Protein AF-A0A7S3RDG2-F1 (afdb_monomer_lite)

pLDDT: mean 77.77, std 14.36, range [44.97, 96.31]

Foldseek 3Di:
DDPVVLLVLVVVLVPCVRDPPVVSVVSCVVNVDPDADALVQQQVQVQVPDPPDDGPPVFFPDSVQSHDFPAADPFFTWTFTDGPNDTDIDTGGHPCNVVSVVVVVVVVVVVVVVVVVDPPVVVVVVVVVVVD

Organism: NCBI:txid141414

InterPro domains:
  IPR004147 ABC1 atypical kinase-like domain [PF03109] (32-111)
  IPR011009 Protein kinase-like domain superfamily [SSF56112] (52-100)
  IPR050154 UbiB protein kinase [PTHR10566] (1-112)

Radius of gyration: 21.24 Å; chains: 1; bounding box: 40×41×60 Å

Sequence (132 aa):
LGPAFVKIAQVWASRPDVLPEPYIKELEKLLEQVRPFGKDLALETLNRNMTTGGGPEKYFDDMSAFEKPIAAASVGQVYKAKVKGKTVAVKVQRPDVREQVTLDLYVIREFGIIGSFLPFERYAAQSRSLVD

Structure (mmCIF, N/CA/C/O backbone):
data_AF-A0A7S3RDG2-F1
#
_entry.id   AF-A0A7S3RDG2-F1
#
loop_
_atom_site.group_PDB
_atom_site.id
_atom_site.type_symbol
_atom_site.label_atom_id
_atom_site.label_alt_id
_atom_site.label_comp_id
_atom_site.label_asym_id
_atom_site.label_entity_id
_atom_site.label_seq_id
_atom_site.pdbx_PDB_ins_code
_atom_site.Cartn_x
_atom_site.Cartn_y
_atom_site.Cartn_z
_atom_site.occupancy
_atom_site.B_iso_or_equiv
_atom_site.auth_seq_id
_atom_site.auth_comp_id
_atom_site.auth_asym_id
_atom_site.auth_atom_id
_atom_site.pdbx_PDB_model_num
ATOM 1 N N . LEU A 1 1 ? 18.890 -7.061 -5.713 1.00 49.75 1 LEU A N 1
ATOM 2 C CA . LEU A 1 1 ? 18.585 -6.636 -7.099 1.00 49.75 1 LEU A CA 1
ATOM 3 C C . LEU A 1 1 ? 17.772 -5.352 -7.014 1.00 49.75 1 LEU A C 1
ATOM 5 O O . LEU A 1 1 ? 16.825 -5.315 -6.240 1.00 49.75 1 LEU A O 1
ATOM 9 N N . GLY A 1 2 ? 18.214 -4.279 -7.672 1.00 57.78 2 GLY A N 1
ATOM 10 C CA . GLY A 1 2 ? 17.589 -2.955 -7.546 1.00 57.78 2 GLY A CA 1
ATOM 11 C C . GLY A 1 2 ? 16.248 -2.827 -8.292 1.00 57.78 2 GLY A C 1
ATOM 12 O O . GLY A 1 2 ? 15.874 -3.738 -9.033 1.00 57.78 2 GLY A O 1
ATOM 13 N N . PRO A 1 3 ? 15.551 -1.682 -8.162 1.00 59.50 3 PRO A N 1
ATOM 14 C CA . PRO A 1 3 ? 14.239 -1.431 -8.776 1.00 59.50 3 PRO A CA 1
ATOM 15 C C . PRO A 1 3 ? 14.197 -1.650 -10.297 1.00 59.50 3 PRO A C 1
ATOM 17 O O . PRO A 1 3 ? 13.190 -2.104 -10.830 1.00 59.50 3 PRO A O 1
ATOM 20 N N . ALA A 1 4 ? 15.303 -1.384 -10.999 1.00 60.78 4 ALA A N 1
ATOM 21 C CA . ALA A 1 4 ? 15.412 -1.589 -12.444 1.00 60.78 4 ALA A CA 1
ATOM 22 C C . ALA A 1 4 ? 15.300 -3.069 -12.857 1.00 60.78 4 ALA A C 1
ATOM 24 O O . ALA A 1 4 ? 14.627 -3.383 -13.833 1.00 60.78 4 ALA A O 1
ATOM 25 N N . PHE A 1 5 ? 15.896 -3.990 -12.090 1.00 67.19 5 PHE A N 1
ATOM 26 C CA . PHE A 1 5 ? 15.826 -5.429 -12.377 1.00 67.19 5 PHE A CA 1
ATOM 27 C C . PHE A 1 5 ? 14.401 -5.969 -12.240 1.00 67.19 5 PHE A C 1
ATOM 29 O O . PHE A 1 5 ? 13.981 -6.78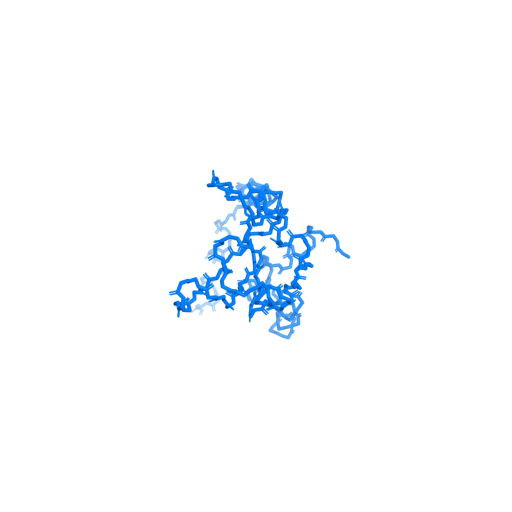9 -13.049 1.00 67.19 5 PHE A O 1
ATOM 36 N N . VAL A 1 6 ? 13.649 -5.476 -11.251 1.00 67.94 6 VAL A N 1
ATOM 37 C CA . VAL A 1 6 ? 12.238 -5.842 -11.053 1.00 67.94 6 VAL A CA 1
ATOM 38 C C . VAL A 1 6 ? 11.392 -5.379 -12.241 1.00 67.94 6 VAL A C 1
ATOM 40 O O . VAL A 1 6 ? 10.565 -6.137 -12.731 1.00 67.94 6 VAL A O 1
ATOM 43 N N . LYS A 1 7 ? 11.639 -4.174 -12.766 1.00 70.38 7 LYS A N 1
ATOM 44 C CA . LYS A 1 7 ? 10.903 -3.646 -13.927 1.00 70.38 7 LYS A CA 1
ATOM 45 C C . LYS A 1 7 ? 11.230 -4.379 -15.225 1.00 70.38 7 LYS A C 1
ATOM 47 O O . LYS A 1 7 ? 10.328 -4.683 -15.996 1.00 70.38 7 LYS A O 1
ATOM 52 N N . ILE A 1 8 ? 12.497 -4.723 -15.451 1.00 71.94 8 ILE A N 1
ATOM 53 C CA . ILE A 1 8 ? 12.895 -5.542 -16.606 1.00 71.94 8 ILE A CA 1
ATOM 54 C C . ILE A 1 8 ? 12.249 -6.932 -16.520 1.00 71.94 8 ILE A C 1
ATOM 56 O O . ILE A 1 8 ? 11.691 -7.415 -17.503 1.00 71.94 8 ILE A O 1
ATOM 60 N N . ALA A 1 9 ? 12.245 -7.537 -15.329 1.00 72.38 9 ALA A N 1
ATOM 61 C CA . ALA A 1 9 ? 11.560 -8.801 -15.083 1.00 72.38 9 ALA A CA 1
ATOM 62 C C . ALA A 1 9 ? 10.049 -8.713 -15.365 1.00 72.38 9 ALA A C 1
ATOM 64 O O . ALA A 1 9 ? 9.511 -9.631 -15.973 1.00 72.38 9 ALA A O 1
ATOM 65 N N . GLN A 1 10 ? 9.374 -7.613 -15.003 1.00 68.38 10 GLN A N 1
ATOM 66 C CA . GLN A 1 10 ? 7.956 -7.388 -15.335 1.00 68.38 10 GLN A CA 1
ATOM 67 C C . GLN A 1 10 ? 7.712 -7.322 -16.846 1.00 68.38 10 GLN A C 1
ATOM 69 O O . GLN A 1 10 ? 6.768 -7.933 -17.342 1.00 68.38 10 GLN A O 1
ATOM 74 N N . VAL A 1 11 ? 8.579 -6.623 -17.586 1.00 73.44 11 VAL A N 1
ATOM 75 C CA . VAL A 1 11 ? 8.481 -6.530 -19.051 1.00 73.44 11 VAL A CA 1
ATOM 76 C C . VAL A 1 11 ? 8.648 -7.909 -19.691 1.00 73.44 11 VAL A C 1
ATOM 78 O O . VAL A 1 11 ? 7.840 -8.293 -20.534 1.00 73.44 11 VAL A O 1
ATOM 81 N N . TRP A 1 12 ? 9.650 -8.684 -19.274 1.00 72.31 12 TRP A N 1
ATOM 82 C CA . TRP A 1 12 ? 9.902 -10.015 -19.835 1.00 72.31 12 TRP A CA 1
ATOM 83 C C . TRP A 1 12 ? 8.867 -11.057 -19.414 1.00 72.31 12 TRP A C 1
ATOM 85 O O . TRP A 1 12 ? 8.482 -11.879 -20.237 1.00 72.31 12 TRP A O 1
ATOM 95 N N . ALA A 1 13 ? 8.363 -11.005 -18.178 1.00 67.94 13 ALA A N 1
ATOM 96 C CA . ALA A 1 13 ? 7.298 -11.900 -17.724 1.00 67.94 13 ALA A CA 1
ATOM 97 C C . ALA A 1 13 ? 5.984 -11.676 -18.496 1.00 67.94 13 ALA A C 1
ATOM 99 O O . ALA A 1 13 ? 5.244 -12.625 -18.725 1.00 67.94 13 ALA A O 1
ATOM 100 N N . SER A 1 14 ? 5.718 -10.452 -18.972 1.00 65.25 14 SER A N 1
ATOM 101 C CA . SER A 1 14 ? 4.553 -10.158 -19.825 1.00 65.25 14 SER A CA 1
ATOM 102 C C . SER A 1 14 ? 4.681 -10.656 -21.277 1.00 65.25 14 SER A C 1
ATOM 104 O O . SER A 1 14 ? 3.737 -10.539 -22.057 1.00 65.25 14 SER A O 1
ATOM 106 N N . ARG A 1 15 ? 5.852 -11.191 -21.649 1.00 68.88 15 ARG A N 1
ATOM 107 C CA . ARG A 1 15 ? 6.243 -11.583 -23.010 1.00 68.88 15 ARG A CA 1
ATOM 108 C C . ARG A 1 15 ? 6.549 -13.089 -23.069 1.00 68.88 15 ARG A C 1
ATOM 110 O O . ARG A 1 15 ? 7.716 -13.486 -23.002 1.00 68.88 15 ARG A O 1
ATOM 117 N N . PRO A 1 16 ? 5.524 -13.951 -23.203 1.00 60.94 16 PRO A N 1
ATOM 118 C CA . PRO A 1 16 ? 5.708 -15.402 -23.239 1.00 60.94 16 PRO A CA 1
ATOM 119 C C . PRO A 1 16 ? 6.478 -15.914 -24.467 1.00 60.94 16 PRO A C 1
ATOM 121 O O . PRO A 1 16 ? 6.896 -17.065 -24.504 1.00 60.94 16 PRO A O 1
ATOM 124 N N . ASP A 1 17 ? 6.704 -15.048 -25.454 1.00 69.38 17 ASP A N 1
ATOM 125 C CA . ASP A 1 17 ? 7.573 -15.251 -26.613 1.00 69.38 17 ASP A CA 1
ATOM 126 C C . ASP A 1 17 ? 9.077 -15.145 -26.288 1.00 69.38 17 ASP A C 1
ATOM 128 O O . ASP A 1 17 ? 9.905 -15.590 -27.079 1.00 69.38 17 ASP A O 1
ATOM 132 N N . VAL A 1 18 ? 9.448 -14.548 -25.148 1.00 69.19 18 VAL A N 1
ATOM 133 C CA . VAL A 1 18 ? 10.849 -14.237 -24.797 1.00 69.19 18 VAL A CA 1
ATOM 134 C C . VAL A 1 18 ? 11.460 -15.261 -23.843 1.00 69.19 18 VAL A C 1
ATOM 136 O O . VAL A 1 18 ? 12.670 -15.488 -23.887 1.00 69.19 18 VAL A O 1
ATOM 139 N N . LEU A 1 19 ? 10.656 -15.887 -22.980 1.00 74.56 19 LEU A N 1
ATOM 140 C CA . LEU A 1 19 ? 11.128 -16.839 -21.973 1.00 74.56 19 LEU A CA 1
ATOM 141 C C . LEU A 1 19 ? 10.282 -18.120 -21.978 1.00 74.56 19 LEU A C 1
ATOM 143 O O . LEU A 1 19 ? 9.066 -18.039 -22.113 1.00 74.56 19 LEU A O 1
ATOM 147 N N . PRO A 1 20 ? 10.881 -19.309 -21.776 1.00 77.81 20 PRO A N 1
ATOM 148 C CA . PRO A 1 20 ? 10.115 -20.542 -21.613 1.00 77.81 20 PRO A CA 1
ATOM 149 C C . PRO A 1 20 ? 9.199 -20.498 -20.377 1.00 77.81 20 PRO A C 1
ATOM 151 O O . PRO A 1 20 ? 9.571 -19.940 -19.342 1.00 77.81 20 PRO A O 1
ATOM 154 N N . GLU A 1 21 ? 8.042 -21.163 -20.456 1.00 76.75 21 GLU A N 1
ATOM 155 C CA . GLU A 1 21 ? 6.984 -21.173 -19.425 1.00 76.75 21 GLU A CA 1
ATOM 156 C C . GLU A 1 21 ? 7.478 -21.399 -17.973 1.00 76.75 21 GLU A C 1
ATOM 158 O O . GLU A 1 21 ? 7.013 -20.693 -17.073 1.00 76.75 21 GLU A O 1
ATOM 163 N N . PRO A 1 22 ? 8.447 -22.302 -17.696 1.00 82.12 22 PRO A N 1
ATOM 164 C CA . PRO A 1 22 ? 8.955 -22.493 -16.336 1.00 82.12 22 PRO A CA 1
ATOM 165 C C . PRO A 1 22 ? 9.618 -21.241 -15.745 1.00 82.12 22 PRO A C 1
ATOM 167 O O . PRO A 1 22 ? 9.489 -20.985 -14.551 1.00 82.12 22 PRO A O 1
ATOM 170 N N . TYR A 1 23 ? 10.299 -20.437 -16.568 1.00 77.44 23 TYR A N 1
ATOM 171 C CA . TYR A 1 23 ? 10.954 -19.206 -16.119 1.00 77.44 23 TYR A CA 1
ATOM 172 C C . TYR A 1 23 ? 9.945 -18.090 -15.857 1.00 77.44 23 TYR A C 1
ATOM 174 O O . TYR A 1 23 ? 10.114 -17.339 -14.900 1.00 77.44 23 TYR A O 1
ATOM 182 N N . ILE A 1 24 ? 8.885 -18.002 -16.666 1.00 75.25 24 ILE A N 1
ATOM 183 C CA . ILE A 1 24 ? 7.802 -17.029 -16.469 1.00 75.25 24 ILE A CA 1
ATOM 184 C C . ILE A 1 24 ? 7.127 -17.273 -15.123 1.00 75.25 24 ILE A C 1
ATOM 186 O O . ILE A 1 24 ? 7.023 -16.344 -14.332 1.00 75.25 24 ILE A O 1
ATOM 190 N N . LYS A 1 25 ? 6.777 -18.526 -14.809 1.00 76.62 25 LYS A N 1
ATOM 191 C CA . LYS A 1 25 ? 6.152 -18.891 -13.527 1.00 76.62 25 LYS A CA 1
ATOM 192 C C . LYS A 1 25 ? 7.013 -18.532 -12.315 1.00 76.62 25 LYS A C 1
ATOM 194 O O . LYS A 1 25 ? 6.490 -18.097 -11.292 1.00 76.62 25 LYS A O 1
ATOM 199 N N . GLU A 1 26 ? 8.330 -18.710 -12.400 1.00 79.88 26 GLU A N 1
ATOM 200 C CA . GLU A 1 26 ? 9.235 -18.314 -11.313 1.00 79.88 26 GLU A CA 1
ATOM 201 C C . GLU A 1 26 ? 9.407 -16.789 -11.218 1.00 79.88 26 GLU A C 1
ATOM 203 O O . GLU A 1 26 ? 9.474 -16.243 -10.115 1.00 79.88 26 GLU A O 1
ATOM 208 N N . LEU A 1 27 ? 9.416 -16.079 -12.352 1.00 75.06 27 LEU A N 1
ATOM 209 C CA . LEU A 1 27 ? 9.428 -14.615 -12.374 1.00 75.06 27 LEU A CA 1
ATOM 210 C C . LEU A 1 27 ? 8.127 -14.032 -11.818 1.00 75.06 27 LEU A C 1
ATOM 212 O O . LEU A 1 27 ? 8.184 -13.108 -11.016 1.00 75.06 27 LEU A O 1
ATOM 216 N N . GLU A 1 28 ? 6.972 -14.592 -12.169 1.00 71.56 28 GLU A N 1
ATOM 217 C CA . GLU A 1 28 ? 5.667 -14.194 -11.639 1.00 71.56 28 GLU A CA 1
ATOM 218 C C . GLU A 1 28 ? 5.644 -14.289 -10.115 1.00 71.56 28 GLU A C 1
ATOM 220 O O . GLU A 1 28 ? 5.360 -13.290 -9.461 1.00 71.56 28 GLU A O 1
ATOM 225 N N . LYS A 1 29 ? 6.081 -15.412 -9.529 1.00 71.69 29 LYS A N 1
ATOM 226 C CA . LYS A 1 29 ? 6.194 -15.560 -8.064 1.00 71.69 29 LYS A CA 1
ATOM 227 C C . LYS A 1 29 ? 7.064 -14.476 -7.424 1.00 71.69 29 LYS A C 1
ATOM 229 O O . LYS A 1 29 ? 6.775 -14.010 -6.321 1.00 71.69 29 LYS A O 1
ATOM 234 N N . LEU A 1 30 ? 8.142 -14.084 -8.103 1.00 69.94 30 LEU A N 1
ATOM 235 C CA . LEU A 1 30 ? 9.075 -13.060 -7.634 1.00 69.94 30 LEU A CA 1
ATOM 236 C C . LEU A 1 30 ? 8.483 -11.643 -7.745 1.00 69.94 30 LEU A C 1
ATOM 238 O O . LEU A 1 30 ? 8.813 -10.772 -6.939 1.00 69.94 30 LEU A O 1
ATOM 242 N N . LEU A 1 31 ? 7.586 -11.423 -8.708 1.00 65.25 31 LEU A N 1
ATOM 243 C CA . LEU A 1 31 ? 6.885 -10.161 -8.957 1.00 65.25 31 LEU A CA 1
ATOM 244 C C . LEU A 1 31 ? 5.588 -10.007 -8.145 1.00 65.25 31 LEU A C 1
ATOM 246 O O . LEU A 1 31 ? 5.169 -8.884 -7.866 1.00 65.25 31 LEU A O 1
ATOM 250 N N . GLU A 1 32 ? 4.967 -11.115 -7.748 1.00 64.50 32 GLU A N 1
ATOM 251 C CA . GLU A 1 32 ? 3.656 -11.162 -7.092 1.00 64.50 32 GLU A CA 1
ATOM 252 C C . GLU A 1 32 ? 3.722 -10.801 -5.596 1.00 64.50 32 GLU A C 1
ATOM 254 O O . GLU A 1 32 ? 2.731 -10.393 -4.988 1.00 64.50 32 GL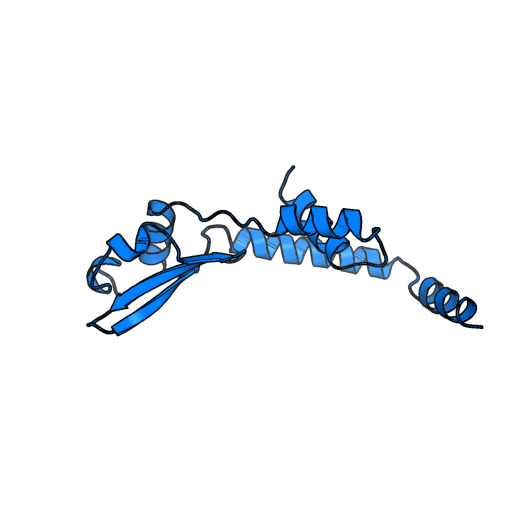U A O 1
ATOM 259 N N . GLN A 1 33 ? 4.908 -10.842 -4.981 1.00 62.72 33 GLN A N 1
ATOM 260 C CA . GLN A 1 33 ? 5.071 -10.527 -3.560 1.00 62.72 33 GLN A CA 1
ATOM 261 C C . GLN A 1 33 ? 5.290 -9.036 -3.293 1.00 62.72 33 GLN A C 1
ATOM 263 O O . GLN A 1 33 ? 6.369 -8.594 -2.880 1.00 62.72 33 GLN A O 1
ATOM 268 N N . VAL A 1 34 ? 4.231 -8.237 -3.437 1.00 71.31 34 VAL A N 1
ATOM 269 C CA . VAL A 1 34 ? 4.276 -6.852 -2.959 1.00 71.31 34 VAL A CA 1
ATOM 270 C C . VAL A 1 34 ? 4.069 -6.819 -1.443 1.00 71.31 34 VAL A C 1
ATOM 272 O O . VAL A 1 34 ? 2.947 -6.829 -0.939 1.00 71.31 34 VAL A O 1
ATOM 275 N N . ARG A 1 35 ? 5.173 -6.757 -0.691 1.00 82.50 35 ARG A N 1
ATOM 276 C CA . ARG A 1 35 ? 5.128 -6.690 0.777 1.00 82.50 35 ARG A CA 1
ATOM 277 C C . ARG A 1 35 ? 4.361 -5.450 1.263 1.00 82.50 35 ARG A C 1
ATOM 279 O O . ARG A 1 35 ? 4.622 -4.348 0.761 1.00 82.50 35 ARG A O 1
ATOM 286 N N . PRO A 1 36 ? 3.454 -5.592 2.246 1.00 86.94 36 PRO A N 1
ATOM 287 C CA . PRO A 1 36 ? 2.865 -4.453 2.938 1.00 86.94 36 PRO A CA 1
ATOM 288 C C . PRO A 1 36 ? 3.931 -3.529 3.522 1.00 86.94 36 PRO A C 1
ATOM 290 O O . PRO A 1 36 ? 4.996 -3.988 3.937 1.00 86.94 36 PRO A O 1
ATOM 293 N N . PHE A 1 37 ? 3.637 -2.236 3.580 1.00 89.00 37 PHE A N 1
ATOM 294 C CA . PHE A 1 37 ? 4.451 -1.281 4.322 1.00 89.00 37 PHE A CA 1
ATOM 295 C C . PHE A 1 37 ? 3.910 -1.098 5.746 1.00 89.00 37 PHE A C 1
ATOM 297 O O . PHE A 1 37 ? 2.745 -1.396 6.027 1.00 89.00 37 PHE A O 1
ATOM 304 N N . GLY A 1 38 ? 4.789 -0.659 6.651 1.00 91.25 38 GLY A N 1
ATOM 305 C CA . GLY A 1 38 ? 4.515 -0.595 8.087 1.00 91.25 38 GLY A CA 1
ATOM 306 C C . GLY A 1 38 ? 3.319 0.290 8.444 1.00 91.25 38 GLY A C 1
ATOM 307 O O . GLY A 1 38 ? 3.040 1.281 7.767 1.00 91.25 38 GLY A O 1
ATOM 308 N N . LYS A 1 39 ? 2.637 -0.067 9.538 1.00 91.94 39 LYS A N 1
ATOM 309 C CA . LYS A 1 39 ? 1.464 0.643 10.071 1.00 91.94 39 LYS A CA 1
ATOM 310 C C . LYS A 1 39 ? 1.725 2.136 10.246 1.00 91.94 39 LYS A C 1
ATOM 312 O O . LYS A 1 39 ? 0.920 2.939 9.789 1.00 91.94 39 LYS A O 1
ATOM 317 N N . ASP A 1 40 ? 2.845 2.499 10.860 1.00 92.25 40 ASP A N 1
ATOM 318 C CA . ASP A 1 40 ? 3.147 3.897 11.187 1.00 92.25 40 ASP A CA 1
ATOM 319 C C . ASP A 1 40 ? 3.246 4.749 9.923 1.00 92.25 40 ASP A C 1
ATOM 321 O O . ASP A 1 40 ? 2.616 5.797 9.821 1.00 92.25 40 ASP A O 1
ATOM 325 N N . LEU A 1 41 ? 3.919 4.224 8.899 1.00 92.56 41 LEU A N 1
ATOM 326 C CA . LEU A 1 41 ? 4.045 4.868 7.596 1.00 92.56 41 LEU A CA 1
ATOM 327 C C . LEU A 1 41 ? 2.695 4.966 6.860 1.00 92.56 41 LEU A C 1
ATOM 329 O O . LEU A 1 41 ? 2.440 5.936 6.142 1.00 92.56 41 LEU A O 1
ATOM 333 N N . ALA A 1 42 ? 1.808 3.983 7.043 1.00 91.94 42 ALA A N 1
ATOM 334 C CA . ALA A 1 42 ? 0.444 4.022 6.517 1.00 91.94 42 ALA A CA 1
ATOM 335 C C . ALA A 1 42 ? -0.422 5.074 7.204 1.00 91.94 42 ALA A C 1
ATOM 337 O O . ALA A 1 42 ? -1.111 5.825 6.515 1.00 91.94 42 ALA A O 1
ATOM 338 N N . LEU A 1 43 ? -0.354 5.170 8.530 1.00 91.69 43 LEU A N 1
ATOM 339 C CA . LEU A 1 43 ? -1.076 6.181 9.294 1.00 91.69 43 LEU A CA 1
ATOM 340 C C . LEU A 1 43 ? -0.540 7.587 9.019 1.00 91.69 43 LEU A C 1
ATOM 342 O O . LEU A 1 43 ? -1.335 8.504 8.834 1.00 91.69 43 LEU A O 1
ATOM 346 N N . GLU A 1 44 ? 0.777 7.752 8.902 1.00 91.69 44 GLU A N 1
ATOM 347 C CA . GLU A 1 44 ? 1.403 9.016 8.510 1.00 91.69 44 GLU A CA 1
ATOM 348 C C . GLU A 1 44 ? 0.944 9.447 7.112 1.00 91.69 44 GLU A C 1
ATOM 350 O O . GLU A 1 44 ? 0.509 10.582 6.913 1.00 91.69 44 GLU A O 1
ATOM 355 N N . THR A 1 45 ? 0.973 8.526 6.144 1.00 91.12 45 THR A N 1
ATOM 356 C CA . THR A 1 45 ? 0.536 8.808 4.770 1.00 91.12 45 THR A CA 1
ATOM 357 C C . THR A 1 45 ? -0.947 9.149 4.712 1.00 91.12 45 THR A C 1
ATOM 359 O O . THR A 1 45 ? -1.342 10.071 4.001 1.00 91.12 45 THR A O 1
ATOM 362 N N . LEU A 1 46 ? -1.773 8.429 5.472 1.00 90.19 46 LEU A N 1
ATOM 363 C CA . LEU A 1 46 ? -3.198 8.704 5.582 1.00 90.19 46 LEU A CA 1
ATOM 364 C C . LEU A 1 46 ? -3.436 10.093 6.182 1.00 90.19 46 LEU A C 1
ATOM 366 O O . LEU A 1 46 ? -4.155 10.884 5.582 1.00 90.19 46 LEU A O 1
ATOM 370 N N . ASN A 1 47 ? -2.775 10.417 7.295 1.00 89.44 47 ASN A N 1
ATOM 371 C CA . ASN A 1 47 ? -2.889 11.711 7.961 1.00 89.44 47 ASN A CA 1
ATOM 372 C C . ASN A 1 47 ? -2.462 12.868 7.042 1.00 89.44 47 ASN A C 1
ATOM 374 O O . ASN A 1 47 ? -3.188 13.847 6.903 1.00 89.44 47 ASN A O 1
ATOM 378 N N . ARG A 1 48 ? -1.335 12.721 6.333 1.00 88.25 48 ARG A N 1
ATOM 379 C CA . ARG A 1 48 ? -0.848 13.712 5.358 1.00 88.25 48 ARG A CA 1
ATOM 380 C C . ARG A 1 48 ? -1.836 13.959 4.215 1.00 88.25 48 ARG A C 1
ATOM 382 O O . ARG A 1 48 ? -1.910 15.072 3.703 1.00 88.25 48 ARG A O 1
ATOM 389 N N . ASN A 1 49 ? -2.578 12.933 3.806 1.00 85.19 49 ASN A N 1
ATOM 390 C CA . ASN A 1 49 ? -3.537 13.023 2.707 1.00 85.19 49 ASN A CA 1
ATOM 391 C C . ASN A 1 49 ? -4.924 13.531 3.148 1.00 85.19 49 ASN A C 1
ATOM 393 O O . ASN A 1 49 ? -5.757 13.837 2.294 1.00 85.19 49 ASN A O 1
ATOM 397 N N . MET A 1 50 ? -5.199 13.620 4.452 1.00 84.25 50 MET A N 1
ATOM 398 C CA . MET A 1 50 ? -6.472 14.118 4.976 1.00 84.25 50 MET A CA 1
ATOM 399 C C . MET A 1 50 ? -6.454 15.646 5.085 1.00 84.25 50 MET A C 1
ATOM 401 O O . MET A 1 50 ? -5.702 16.228 5.858 1.00 84.25 50 MET A O 1
ATOM 405 N N . THR A 1 51 ? -7.332 16.317 4.338 1.00 75.69 51 THR A N 1
ATOM 406 C CA . THR A 1 51 ? -7.422 17.791 4.297 1.00 75.69 51 THR A CA 1
ATOM 407 C C . THR A 1 51 ? -8.325 18.389 5.378 1.00 75.69 51 THR A C 1
ATOM 409 O O . THR A 1 51 ? -8.340 19.599 5.581 1.00 75.69 51 THR A O 1
ATOM 412 N N . THR A 1 52 ? -9.095 17.557 6.079 1.00 71.38 52 THR A N 1
ATOM 413 C CA . THR A 1 52 ? -10.173 17.979 6.987 1.00 71.38 52 THR A CA 1
ATOM 414 C C . THR A 1 52 ? -9.741 18.183 8.447 1.00 71.38 52 THR A C 1
ATOM 416 O O . THR A 1 52 ? -10.558 18.620 9.259 1.00 71.38 52 THR A O 1
ATOM 419 N N . GLY A 1 53 ? -8.469 17.914 8.773 1.00 69.25 53 GLY A N 1
ATOM 420 C CA . GLY A 1 53 ? -7.863 18.128 10.093 1.00 69.25 53 GLY A CA 1
ATOM 421 C C . GLY A 1 53 ? -8.332 17.164 11.197 1.00 69.25 53 GLY A C 1
ATOM 422 O O . GLY A 1 53 ? -9.451 16.656 11.183 1.00 69.25 53 GLY A O 1
ATOM 423 N N . GLY A 1 54 ? -7.480 16.938 12.203 1.00 72.00 54 GLY A N 1
ATOM 424 C CA . GLY A 1 54 ? -7.823 16.151 13.401 1.00 72.00 54 GLY A CA 1
ATOM 425 C C . GLY A 1 54 ? -7.496 14.655 13.355 1.00 72.00 54 GLY A C 1
ATOM 426 O O . GLY A 1 54 ? -8.065 13.921 14.153 1.00 72.00 54 GLY A O 1
ATOM 427 N N . GLY A 1 55 ? -6.611 14.233 12.447 1.00 83.25 55 GLY A N 1
ATOM 428 C CA . GLY A 1 55 ? -6.050 12.880 12.405 1.00 83.25 55 GLY A CA 1
ATOM 429 C C . GLY A 1 55 ? -7.030 11.774 11.975 1.00 83.25 55 GLY A C 1
ATOM 430 O O . GLY A 1 55 ? -8.249 11.973 11.982 1.00 83.25 55 GLY A O 1
ATOM 431 N N . PRO A 1 56 ? -6.530 10.596 11.557 1.00 85.69 56 PRO A N 1
ATOM 432 C CA . PRO A 1 56 ? -7.369 9.460 11.164 1.00 85.69 56 PRO A CA 1
ATOM 433 C C . PRO A 1 56 ? -8.347 9.003 12.260 1.00 85.69 56 PRO A C 1
ATOM 435 O O . PRO A 1 56 ? -9.473 8.605 11.961 1.00 85.69 56 PRO A O 1
ATOM 438 N N . GLU A 1 57 ? -7.948 9.113 13.526 1.00 89.19 57 GLU A N 1
ATOM 439 C CA . GLU A 1 57 ? -8.702 8.710 14.717 1.00 89.19 57 GLU A CA 1
ATOM 440 C C . GLU A 1 57 ? -10.072 9.385 14.852 1.00 89.19 57 GLU A C 1
ATOM 442 O O . GLU A 1 57 ? -10.975 8.841 15.479 1.00 89.19 57 GLU A O 1
ATOM 447 N N . LYS A 1 58 ? -10.264 10.552 14.232 1.00 88.06 58 LYS A N 1
ATOM 448 C CA . LYS A 1 58 ? -11.543 11.270 14.237 1.00 88.06 58 LYS A CA 1
ATOM 449 C C . LYS A 1 58 ? -12.560 10.703 13.241 1.00 88.06 58 LYS A C 1
ATOM 451 O O . LYS A 1 58 ? -13.753 10.994 13.341 1.00 88.06 58 LYS A O 1
ATOM 456 N N . TYR A 1 59 ? -12.096 9.946 12.249 1.00 88.25 59 TYR A N 1
ATOM 457 C CA . TYR A 1 59 ? -12.914 9.493 11.122 1.00 88.25 59 TYR A CA 1
ATOM 458 C C . TYR A 1 59 ? -13.215 8.003 11.164 1.00 88.25 59 TYR A C 1
ATOM 460 O O . TYR A 1 59 ? -14.259 7.596 10.656 1.00 88.25 59 TYR A O 1
ATOM 468 N N . PHE A 1 60 ? -12.321 7.204 11.742 1.00 92.19 60 PHE A N 1
ATOM 469 C CA . PHE A 1 60 ? -12.479 5.759 11.830 1.00 92.19 60 PHE A CA 1
ATOM 470 C C . PHE A 1 60 ? -12.940 5.345 13.221 1.00 92.19 60 PHE A C 1
ATOM 472 O O . PHE A 1 60 ? -12.416 5.811 14.226 1.00 92.19 60 PHE A O 1
ATOM 479 N N . ASP A 1 61 ? -13.903 4.429 13.264 1.00 92.00 61 ASP A N 1
ATOM 480 C CA . ASP A 1 61 ? -14.497 3.949 14.515 1.00 92.00 61 ASP A CA 1
ATOM 481 C C . ASP A 1 61 ? -13.513 3.082 15.323 1.00 92.00 61 ASP A C 1
ATOM 483 O O . ASP A 1 61 ? -13.670 2.919 16.529 1.00 92.00 61 ASP A O 1
ATOM 487 N N . ASP A 1 62 ? -12.521 2.492 14.649 1.00 92.19 62 ASP A N 1
ATOM 488 C CA . ASP A 1 62 ? -11.537 1.587 15.235 1.00 92.19 62 ASP A CA 1
ATOM 489 C C . ASP A 1 62 ? -10.198 1.686 14.492 1.00 92.19 62 ASP A C 1
ATOM 491 O O . ASP A 1 62 ? -10.094 1.372 13.303 1.00 92.19 62 ASP A O 1
ATOM 495 N N . MET A 1 63 ? -9.157 2.102 15.213 1.00 92.94 63 MET A N 1
ATOM 496 C CA . MET A 1 63 ? -7.803 2.250 14.678 1.00 92.94 63 MET A CA 1
ATOM 497 C C . MET A 1 63 ? -7.032 0.926 14.587 1.00 92.94 63 MET A C 1
ATOM 499 O O . MET A 1 63 ? -6.042 0.850 13.852 1.00 92.94 63 MET A O 1
ATOM 503 N N . SER A 1 64 ? -7.481 -0.136 15.267 1.00 92.44 64 SER A N 1
ATOM 504 C CA . SER A 1 64 ? -6.892 -1.478 15.134 1.00 92.44 64 SER A CA 1
ATOM 505 C C . SER A 1 64 ? -7.072 -2.044 13.718 1.00 92.44 64 SER A C 1
ATOM 507 O O . SER A 1 64 ? -6.255 -2.837 13.249 1.00 92.44 64 SER A O 1
ATOM 509 N N . ALA A 1 65 ? -8.052 -1.522 12.967 1.00 91.25 65 ALA A N 1
ATOM 510 C CA . ALA A 1 65 ? -8.272 -1.823 11.554 1.00 91.25 65 ALA A CA 1
ATOM 511 C C . ALA A 1 65 ? -7.042 -1.568 10.658 1.00 91.25 65 ALA A C 1
ATOM 513 O O . ALA A 1 65 ? -6.962 -2.127 9.564 1.00 91.25 65 ALA A O 1
ATOM 514 N N . PHE A 1 66 ? -6.083 -0.747 11.107 1.00 93.19 66 PHE A N 1
ATOM 515 C CA . PHE A 1 66 ? -4.858 -0.420 10.372 1.00 93.19 66 PHE A CA 1
ATOM 516 C C . PHE A 1 66 ? -3.636 -1.268 10.766 1.00 93.19 66 PHE A C 1
ATOM 518 O O . PHE A 1 66 ? -2.548 -1.050 10.234 1.00 93.19 66 PHE A O 1
ATOM 525 N N . GLU A 1 67 ? -3.779 -2.247 11.667 1.00 92.75 67 GLU A N 1
ATOM 526 C CA . GLU A 1 67 ? -2.665 -3.118 12.072 1.00 92.75 67 GLU A CA 1
ATOM 527 C C . GLU A 1 67 ? -2.190 -4.044 10.958 1.00 92.75 67 GLU A C 1
ATOM 529 O O . GLU A 1 67 ? -0.987 -4.228 10.773 1.00 92.75 67 GLU A O 1
ATOM 534 N N . LYS A 1 68 ? -3.129 -4.624 10.206 1.00 92.88 68 LYS A N 1
ATOM 535 C CA . LYS A 1 68 ? -2.825 -5.530 9.099 1.00 92.88 68 LYS A CA 1
ATOM 536 C C . LYS A 1 68 ? -3.691 -5.185 7.890 1.00 92.88 68 LYS A C 1
ATOM 538 O O . LYS A 1 68 ? -4.917 -5.197 8.007 1.00 92.88 68 LYS A O 1
ATOM 543 N N . PRO A 1 69 ? -3.087 -4.889 6.728 1.00 93.88 69 PRO A N 1
ATOM 544 C CA . PRO A 1 69 ? -3.858 -4.702 5.513 1.00 93.88 69 PRO A CA 1
ATOM 545 C C . PRO A 1 69 ? -4.451 -6.033 5.055 1.00 93.88 69 PRO A C 1
ATOM 547 O O . PRO A 1 69 ? -3.847 -7.092 5.215 1.00 93.88 69 PRO A O 1
ATOM 550 N N . ILE A 1 70 ? -5.631 -5.959 4.445 1.00 93.81 70 ILE A N 1
ATOM 551 C CA . ILE A 1 70 ? -6.294 -7.113 3.827 1.00 93.81 70 ILE A CA 1
ATOM 552 C C . ILE A 1 70 ? -5.694 -7.450 2.458 1.00 93.81 70 ILE A C 1
ATOM 554 O O . ILE A 1 70 ? -5.836 -8.571 1.985 1.00 93.81 70 ILE A O 1
ATOM 558 N N . ALA A 1 71 ? -5.042 -6.475 1.816 1.00 89.56 71 ALA A N 1
ATOM 559 C CA . ALA A 1 71 ? -4.370 -6.635 0.534 1.00 89.56 71 ALA A CA 1
ATOM 560 C C . ALA A 1 71 ? -3.269 -5.581 0.369 1.00 89.56 71 ALA A C 1
ATOM 562 O O . ALA A 1 71 ? -3.412 -4.448 0.833 1.00 89.56 71 ALA A O 1
ATOM 563 N N . ALA A 1 72 ? -2.203 -5.931 -0.347 1.00 88.06 72 ALA A N 1
ATOM 564 C CA . ALA A 1 72 ? -1.148 -5.013 -0.760 1.00 88.06 72 ALA A CA 1
ATOM 565 C C . ALA A 1 72 ? -0.940 -5.113 -2.274 1.00 88.06 72 ALA A C 1
ATOM 567 O O . ALA A 1 72 ? -1.026 -6.188 -2.855 1.00 88.06 72 ALA A O 1
ATOM 568 N N . ALA A 1 73 ? -0.687 -3.972 -2.904 1.00 81.94 73 ALA A N 1
ATOM 569 C CA . ALA A 1 73 ? -0.447 -3.840 -4.332 1.00 81.94 73 ALA A CA 1
ATOM 570 C C . ALA A 1 73 ? 0.711 -2.863 -4.585 1.00 81.94 73 ALA A C 1
ATOM 572 O O . ALA A 1 73 ? 1.200 -2.185 -3.668 1.00 81.94 73 ALA A O 1
ATOM 573 N N . SER A 1 74 ? 1.139 -2.772 -5.844 1.00 78.44 74 SER A N 1
ATOM 574 C CA . SER A 1 74 ? 2.242 -1.905 -6.277 1.00 78.44 74 SER A CA 1
ATOM 575 C C . SER A 1 74 ? 2.031 -0.435 -5.902 1.00 78.44 74 SER A C 1
ATOM 577 O O . SER A 1 74 ? 2.961 0.219 -5.466 1.00 78.44 74 SER A O 1
ATOM 579 N N . VAL A 1 75 ? 0.797 0.073 -5.969 1.00 85.06 75 VAL A N 1
ATOM 580 C CA . VAL A 1 75 ? 0.484 1.505 -5.757 1.00 85.06 75 VAL A CA 1
ATOM 581 C C . VAL A 1 75 ? 0.038 1.819 -4.315 1.00 85.06 75 VAL A C 1
ATOM 583 O O . VAL A 1 75 ? -0.033 2.980 -3.911 1.00 85.06 75 VAL A O 1
ATOM 586 N N . GLY A 1 76 ? -0.291 0.812 -3.504 1.00 90.94 76 GLY A N 1
ATOM 587 C CA . GLY A 1 76 ? -0.863 1.022 -2.170 1.00 90.94 76 GLY A CA 1
ATOM 588 C C . GLY A 1 76 ? -1.297 -0.264 -1.481 1.00 90.94 76 GLY A C 1
ATOM 589 O O . GLY A 1 76 ? -1.162 -1.350 -2.035 1.00 90.94 76 GLY A O 1
ATOM 590 N N . GLN A 1 77 ? -1.863 -0.139 -0.286 1.00 93.69 77 GLN A N 1
ATOM 591 C CA . GLN A 1 77 ? -2.456 -1.252 0.456 1.00 93.69 77 GLN A CA 1
ATOM 592 C C . GLN A 1 77 ? -3.860 -0.913 0.948 1.00 93.69 77 GLN A C 1
ATOM 594 O O . GLN A 1 77 ? -4.216 0.257 1.074 1.00 93.69 77 GLN A O 1
ATOM 599 N N . VAL A 1 78 ? -4.680 -1.938 1.161 1.00 94.88 78 VAL A N 1
ATOM 600 C CA . VAL A 1 78 ? -6.100 -1.802 1.492 1.00 94.88 78 VAL A CA 1
ATOM 601 C C . VAL A 1 78 ? -6.355 -2.320 2.898 1.00 94.88 78 VAL A C 1
ATOM 603 O O . VAL A 1 78 ? -5.886 -3.396 3.266 1.00 94.88 78 VAL A O 1
ATOM 606 N N . TYR A 1 79 ? -7.148 -1.573 3.655 1.00 95.75 79 TYR A N 1
ATOM 607 C CA . TYR A 1 79 ? -7.615 -1.918 4.991 1.00 95.75 79 TYR A CA 1
ATOM 608 C C . TYR A 1 79 ? -9.134 -2.032 5.018 1.00 95.75 79 TYR A C 1
ATOM 610 O O . TYR A 1 79 ? -9.835 -1.329 4.288 1.00 95.75 79 TYR A O 1
ATOM 618 N N . LYS A 1 80 ? -9.646 -2.900 5.887 1.00 96.31 80 LYS A N 1
ATOM 619 C CA . LYS A 1 80 ? -11.075 -3.004 6.179 1.00 96.31 80 LYS A CA 1
ATOM 620 C C . LYS A 1 80 ? -11.349 -2.243 7.472 1.00 96.31 80 LYS A C 1
ATOM 622 O O . LYS A 1 80 ? -11.053 -2.756 8.543 1.00 96.31 80 LYS A O 1
ATOM 627 N N . ALA A 1 81 ? -11.906 -1.043 7.363 1.00 95.25 81 ALA A N 1
ATOM 628 C CA . ALA A 1 81 ? -12.195 -0.179 8.506 1.00 95.25 81 ALA A CA 1
ATOM 629 C C . ALA A 1 81 ? -13.703 0.041 8.674 1.00 95.25 81 ALA A C 1
ATOM 631 O O . ALA A 1 81 ? -14.513 -0.392 7.846 1.00 95.25 81 ALA A O 1
ATOM 632 N N . LYS A 1 82 ? -14.085 0.729 9.751 1.00 95.50 82 LYS A N 1
ATOM 633 C CA . LYS A 1 82 ? -15.455 1.195 9.973 1.00 95.50 82 LYS A CA 1
ATOM 634 C C . LYS A 1 82 ? -15.484 2.709 10.134 1.00 95.50 82 LYS A C 1
ATOM 636 O O . LYS A 1 82 ? -14.580 3.279 10.738 1.00 95.50 82 LYS A O 1
ATOM 641 N N . VAL A 1 83 ? -16.504 3.335 9.560 1.00 93.56 83 VAL A N 1
ATOM 642 C CA . VAL A 1 83 ? -16.775 4.773 9.662 1.00 93.56 83 VAL A CA 1
ATOM 643 C C . VAL A 1 83 ? -18.259 4.941 9.949 1.00 93.56 83 VAL A C 1
ATOM 645 O O . VAL A 1 83 ? -19.093 4.569 9.117 1.00 93.56 83 VAL A O 1
ATOM 648 N N . LYS A 1 84 ? -18.607 5.512 11.105 1.00 92.50 84 LYS A N 1
ATOM 649 C CA . LYS A 1 84 ? -20.000 5.728 11.535 1.00 92.50 84 LYS A CA 1
ATOM 650 C C . LYS A 1 84 ? -20.839 4.443 11.445 1.00 92.50 84 LYS A C 1
ATOM 652 O O . LYS A 1 84 ? -21.956 4.451 10.927 1.00 92.50 84 LYS A O 1
ATOM 657 N N . GLY A 1 85 ? -20.264 3.318 11.869 1.00 92.75 85 GLY A N 1
ATOM 658 C CA . GLY A 1 85 ? -20.875 1.988 11.846 1.00 92.75 85 GLY A CA 1
ATOM 659 C C . GLY A 1 85 ? -20.882 1.291 10.480 1.00 92.75 85 GLY A C 1
ATOM 660 O O . GLY A 1 85 ? -21.252 0.119 10.399 1.00 92.75 85 GLY A O 1
ATOM 661 N N . LYS A 1 86 ? -20.455 1.956 9.399 1.00 95.75 86 LYS A N 1
ATOM 662 C CA . LYS A 1 86 ? -20.410 1.373 8.050 1.00 95.75 86 LYS A CA 1
ATOM 663 C C . LYS A 1 86 ? -19.040 0.778 7.761 1.00 95.75 86 LYS A C 1
ATOM 665 O O . LYS A 1 86 ? -18.023 1.426 7.980 1.00 95.75 86 LYS A O 1
ATOM 670 N N . THR A 1 87 ? -19.014 -0.443 7.227 1.00 96.19 87 THR A N 1
ATOM 671 C CA . THR A 1 87 ? -17.763 -1.075 6.779 1.00 96.19 87 THR A CA 1
ATOM 672 C C . THR A 1 87 ? -17.289 -0.421 5.485 1.00 96.19 87 THR A C 1
ATOM 674 O O . THR A 1 87 ? -18.062 -0.312 4.535 1.00 96.19 87 THR A O 1
ATOM 677 N N . VAL A 1 88 ? -16.023 -0.009 5.444 1.00 95.62 88 VAL A N 1
ATOM 678 C CA . VAL A 1 88 ? -15.400 0.649 4.290 1.00 95.62 88 VAL A CA 1
ATOM 679 C C . VAL A 1 88 ? -14.048 0.018 3.958 1.00 95.62 88 VAL A C 1
ATOM 681 O O . VAL A 1 88 ? -13.341 -0.479 4.837 1.00 95.62 88 VAL A O 1
ATOM 684 N N . ALA A 1 89 ? -13.678 0.057 2.678 1.00 95.75 89 ALA A N 1
ATOM 685 C CA . ALA A 1 89 ? -12.331 -0.266 2.225 1.00 95.75 89 ALA A CA 1
ATOM 686 C C . ALA A 1 89 ? -11.499 1.021 2.165 1.00 95.75 89 ALA A C 1
ATOM 688 O O . ALA A 1 89 ? -11.832 1.946 1.426 1.00 95.75 89 ALA A O 1
ATOM 689 N N . VAL A 1 90 ? -10.414 1.081 2.934 1.00 93.88 90 VAL A N 1
ATOM 690 C CA . VAL A 1 90 ? -9.508 2.233 2.977 1.00 93.88 90 VAL A CA 1
ATOM 691 C C . VAL A 1 90 ? -8.247 1.880 2.211 1.00 93.88 90 VAL A C 1
ATOM 693 O O . VAL A 1 90 ? -7.451 1.059 2.661 1.00 93.88 90 VAL A O 1
ATOM 696 N N . LYS A 1 91 ? -8.063 2.488 1.039 1.00 94.44 91 LYS A N 1
ATOM 697 C CA . LYS A 1 91 ? -6.845 2.328 0.245 1.00 94.44 91 LYS A CA 1
ATOM 698 C C . LYS A 1 91 ? -5.844 3.412 0.631 1.00 94.44 91 LYS A C 1
ATOM 700 O O . LYS A 1 91 ? -6.083 4.590 0.384 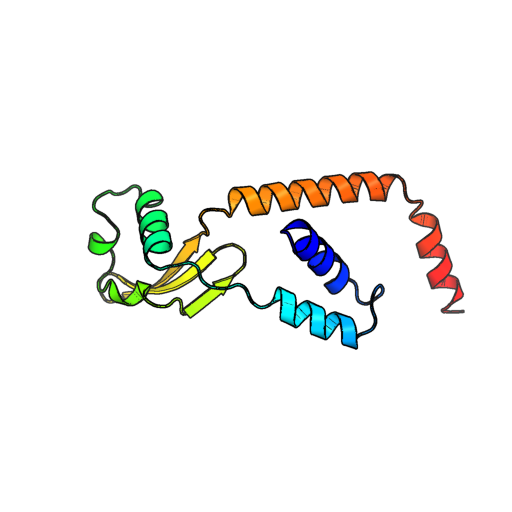1.00 94.44 91 LYS A O 1
ATOM 705 N N . VAL A 1 92 ? -4.718 3.004 1.202 1.00 93.62 92 VAL A N 1
ATOM 706 C CA . VAL A 1 92 ? -3.599 3.886 1.537 1.00 93.62 92 VAL A CA 1
ATOM 707 C C . VAL A 1 92 ? -2.551 3.766 0.440 1.00 93.62 92 VAL A C 1
ATOM 709 O O . VAL A 1 92 ? -2.056 2.677 0.145 1.00 93.62 92 VAL A O 1
ATOM 712 N N . GLN A 1 93 ? -2.249 4.890 -0.200 1.00 92.44 93 GLN A N 1
ATOM 713 C CA . GLN A 1 93 ? -1.235 4.975 -1.245 1.00 92.44 93 GLN A CA 1
ATOM 714 C C . GLN A 1 93 ? 0.163 4.740 -0.656 1.00 92.44 93 GLN A C 1
ATOM 716 O O . GLN A 1 93 ? 0.423 5.135 0.478 1.00 92.44 93 GLN A O 1
ATOM 721 N N . ARG A 1 94 ? 1.066 4.103 -1.411 1.00 90.44 94 ARG A N 1
ATOM 722 C CA . ARG A 1 94 ? 2.469 3.998 -0.993 1.00 90.44 94 ARG A CA 1
ATOM 723 C C . ARG A 1 94 ? 3.126 5.386 -0.953 1.00 90.44 94 ARG A C 1
ATOM 725 O O . ARG A 1 94 ? 2.864 6.186 -1.851 1.00 90.44 94 ARG A O 1
ATOM 732 N N . PRO A 1 95 ? 3.992 5.679 0.030 1.00 87.12 95 PRO A N 1
ATOM 733 C CA . PRO A 1 95 ? 4.665 6.977 0.112 1.00 87.12 95 PRO A CA 1
ATOM 734 C C . PRO A 1 95 ? 5.546 7.277 -1.106 1.00 87.12 95 PRO A C 1
ATOM 736 O O . PRO A 1 95 ? 5.594 8.417 -1.547 1.00 87.12 95 PRO A O 1
ATOM 739 N N . ASP A 1 96 ? 6.192 6.246 -1.654 1.00 84.38 96 ASP A N 1
ATOM 740 C CA . ASP A 1 96 ? 7.161 6.293 -2.756 1.00 84.38 96 ASP A CA 1
ATOM 741 C C . ASP A 1 96 ? 6.526 6.068 -4.140 1.00 84.38 96 ASP A C 1
ATOM 743 O O . ASP A 1 96 ? 7.198 5.808 -5.140 1.00 84.38 96 ASP A O 1
ATOM 747 N N . VAL A 1 97 ? 5.196 6.127 -4.218 1.00 85.81 97 VAL A N 1
ATOM 748 C CA . VAL A 1 97 ? 4.457 5.836 -5.451 1.00 85.81 97 VAL A CA 1
ATOM 749 C C . VAL A 1 97 ? 4.829 6.780 -6.596 1.00 85.81 97 VAL A C 1
ATOM 751 O O . VAL A 1 97 ? 4.793 6.381 -7.758 1.00 85.81 97 VAL A O 1
ATOM 754 N N . ARG A 1 98 ? 5.166 8.042 -6.296 1.00 84.38 98 ARG A N 1
ATOM 755 C CA . ARG A 1 98 ? 5.457 9.049 -7.323 1.00 84.38 98 ARG A CA 1
ATOM 756 C C . ARG A 1 98 ? 6.775 8.728 -7.997 1.00 84.38 98 ARG A C 1
ATOM 758 O O . ARG A 1 98 ? 6.858 8.761 -9.221 1.00 84.38 98 ARG A O 1
ATOM 765 N N . GLU A 1 99 ? 7.776 8.375 -7.209 1.00 83.06 99 GLU A N 1
ATOM 766 C CA . GLU A 1 99 ? 9.088 7.941 -7.658 1.00 83.06 99 GLU A CA 1
ATOM 767 C C . GLU A 1 99 ? 8.968 6.650 -8.471 1.00 83.06 99 GLU A C 1
ATOM 769 O O . GLU A 1 99 ? 9.545 6.551 -9.555 1.00 83.06 99 GLU A O 1
ATOM 774 N N . GLN A 1 100 ? 8.157 5.691 -8.004 1.00 79.12 100 GLN A N 1
ATOM 775 C CA . GLN A 1 100 ? 7.906 4.441 -8.724 1.00 79.12 100 GLN A CA 1
ATOM 776 C C . GLN A 1 100 ? 7.294 4.686 -10.107 1.00 79.12 100 GLN A C 1
ATOM 778 O O . GLN A 1 100 ? 7.855 4.209 -11.098 1.00 79.12 100 GLN A O 1
ATOM 783 N N . VAL A 1 101 ? 6.217 5.477 -10.178 1.00 82.25 101 VAL A N 1
ATOM 784 C CA . VAL A 1 101 ? 5.535 5.826 -11.435 1.00 82.25 101 VAL A CA 1
ATOM 785 C C . VAL A 1 101 ? 6.444 6.653 -12.344 1.00 82.25 101 VAL A C 1
ATOM 787 O O . VAL A 1 101 ? 6.501 6.413 -13.545 1.00 82.25 101 VAL A O 1
ATOM 790 N N . THR A 1 102 ? 7.210 7.595 -11.794 1.00 85.19 102 THR A N 1
ATOM 791 C CA . THR A 1 102 ? 8.168 8.396 -12.576 1.00 85.19 102 THR A CA 1
ATOM 792 C C . THR A 1 102 ? 9.223 7.506 -13.215 1.00 85.19 102 THR A C 1
ATOM 794 O O . THR A 1 102 ? 9.527 7.645 -14.398 1.00 85.19 102 THR A O 1
ATOM 797 N N . LEU A 1 103 ? 9.747 6.541 -12.458 1.00 80.19 103 LEU A N 1
ATOM 798 C CA . LEU A 1 103 ? 10.687 5.568 -12.987 1.00 80.19 103 LEU A CA 1
ATOM 799 C C . LEU A 1 103 ? 10.021 4.644 -14.024 1.00 80.19 103 LEU A C 1
ATOM 801 O O . LEU A 1 103 ? 10.702 4.214 -14.944 1.00 80.19 103 LEU A O 1
ATOM 805 N N . ASP A 1 104 ? 8.730 4.312 -13.894 1.00 79.31 104 ASP A N 1
ATOM 806 C CA . ASP A 1 104 ? 8.011 3.515 -14.907 1.00 79.31 104 ASP A CA 1
ATOM 807 C C . ASP A 1 104 ? 7.945 4.287 -16.221 1.00 79.31 104 ASP A C 1
ATOM 809 O O . ASP A 1 104 ? 8.335 3.771 -17.264 1.00 79.31 104 ASP A O 1
ATOM 813 N N . LEU A 1 105 ? 7.533 5.555 -16.157 1.00 83.06 105 LEU A N 1
ATOM 814 C CA . LEU A 1 105 ? 7.468 6.442 -17.316 1.00 83.06 105 LEU A CA 1
ATOM 815 C C . LEU A 1 105 ? 8.844 6.665 -17.947 1.00 83.06 105 LEU A C 1
ATOM 817 O O . LEU A 1 105 ? 8.954 6.679 -19.171 1.00 83.06 105 LEU A O 1
ATOM 821 N N . TYR A 1 106 ? 9.894 6.802 -17.133 1.00 82.75 106 TYR A N 1
ATOM 822 C CA . TYR A 1 106 ? 11.270 6.885 -17.618 1.00 82.75 106 TYR A CA 1
ATOM 823 C C . TYR A 1 106 ? 11.654 5.627 -18.399 1.00 82.75 106 TYR A C 1
ATOM 825 O O . TYR A 1 106 ? 12.078 5.720 -19.545 1.00 82.75 106 TYR A O 1
ATOM 833 N N . VAL A 1 107 ? 11.440 4.445 -17.817 1.00 77.56 107 VAL A N 1
ATOM 834 C CA . VAL A 1 107 ? 11.753 3.167 -18.466 1.00 77.56 107 VAL A CA 1
ATOM 835 C C . VAL A 1 107 ? 10.956 2.998 -19.765 1.00 77.56 107 VAL A C 1
ATOM 837 O O . VAL A 1 107 ? 11.538 2.650 -20.789 1.00 77.56 107 VAL A O 1
ATOM 840 N N . ILE A 1 108 ? 9.655 3.310 -19.764 1.00 76.75 108 ILE A N 1
ATOM 841 C CA . ILE A 1 108 ? 8.806 3.284 -20.969 1.00 76.75 108 ILE A CA 1
ATOM 842 C C . ILE A 1 108 ? 9.352 4.227 -22.046 1.00 76.75 108 ILE A C 1
ATOM 844 O O . ILE A 1 108 ? 9.400 3.851 -23.216 1.00 76.75 108 ILE A O 1
ATOM 848 N N . ARG A 1 109 ? 9.783 5.438 -21.673 1.00 77.06 109 ARG A N 1
ATOM 849 C CA . ARG A 1 109 ? 10.369 6.407 -22.606 1.00 77.06 109 ARG A CA 1
ATOM 850 C C . ARG A 1 109 ? 1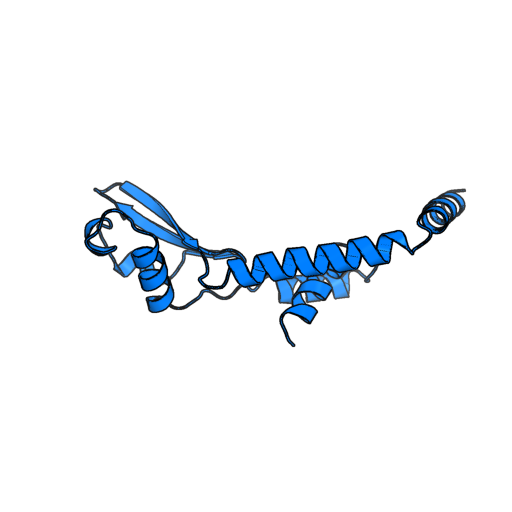1.657 5.878 -23.231 1.00 77.06 109 ARG A C 1
ATOM 852 O O . ARG A 1 109 ? 11.792 5.942 -24.449 1.00 77.06 109 ARG A O 1
ATOM 859 N N . GLU A 1 110 ? 12.562 5.327 -22.429 1.00 75.19 110 GLU A N 1
ATOM 860 C CA . GLU A 1 110 ? 13.813 4.748 -22.930 1.00 75.19 110 GLU A CA 1
ATOM 861 C C . GLU A 1 110 ? 13.545 3.565 -23.875 1.00 75.19 110 GLU A C 1
ATOM 863 O O . GLU A 1 110 ? 1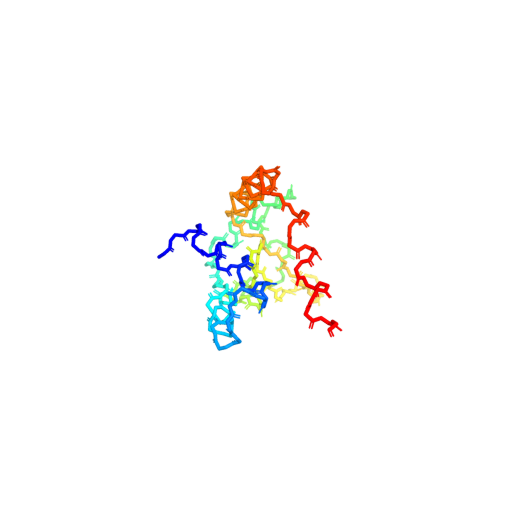4.112 3.498 -24.966 1.00 75.19 110 GLU A O 1
ATOM 868 N N . PHE A 1 111 ? 12.607 2.675 -23.530 1.00 70.50 111 PHE A N 1
ATOM 869 C CA . PHE A 1 111 ? 12.213 1.574 -24.415 1.00 70.50 111 PHE A CA 1
ATOM 870 C C . PHE A 1 111 ? 11.511 2.045 -25.693 1.00 70.50 111 PHE A C 1
ATOM 872 O O . PHE A 1 111 ? 11.758 1.477 -26.754 1.00 70.50 111 PHE A O 1
ATOM 879 N N . GLY A 1 112 ? 10.669 3.079 -25.626 1.00 69.44 112 GLY A N 1
ATOM 880 C CA . GLY A 1 112 ? 10.029 3.670 -26.803 1.00 69.44 112 GLY A CA 1
ATOM 881 C C . GLY A 1 112 ? 11.044 4.283 -27.771 1.00 69.44 112 GLY A C 1
ATOM 882 O O . GLY A 1 112 ? 10.932 4.103 -28.983 1.00 69.44 112 GLY A O 1
ATOM 883 N N . ILE A 1 113 ? 12.084 4.934 -27.240 1.00 61.56 113 ILE A N 1
ATOM 884 C CA . ILE A 1 113 ? 13.201 5.458 -28.033 1.00 61.56 113 ILE A CA 1
ATOM 885 C C . ILE A 1 113 ? 13.977 4.302 -28.675 1.00 61.56 113 ILE A C 1
ATOM 887 O O . ILE A 1 113 ? 14.166 4.304 -29.887 1.00 61.56 113 ILE A O 1
ATOM 891 N N . ILE A 1 114 ? 14.357 3.270 -27.918 1.00 58.88 114 ILE A N 1
ATOM 892 C CA . ILE A 1 114 ? 15.092 2.108 -28.454 1.00 58.88 114 ILE A CA 1
ATOM 893 C C . ILE A 1 114 ? 14.267 1.351 -29.510 1.00 58.88 114 ILE A C 1
ATOM 895 O O . ILE A 1 114 ? 14.797 0.960 -30.549 1.00 58.88 114 ILE A O 1
ATOM 899 N N . GLY A 1 115 ? 12.960 1.190 -29.286 1.00 58.56 115 GLY A N 1
ATOM 900 C CA . GLY A 1 115 ? 12.037 0.551 -30.225 1.00 58.56 115 GLY A CA 1
ATOM 901 C C . GLY A 1 115 ? 11.911 1.296 -31.555 1.00 58.56 115 GLY A C 1
ATOM 902 O O . GLY A 1 115 ? 11.759 0.654 -32.588 1.00 58.56 115 GLY A O 1
ATOM 903 N N . SER A 1 116 ? 12.058 2.626 -31.555 1.00 59.34 116 SER A N 1
ATOM 904 C CA . SER A 1 116 ? 12.058 3.431 -32.787 1.00 59.34 116 SER A CA 1
ATOM 905 C C . SER A 1 116 ? 13.299 3.224 -33.671 1.00 59.34 116 SER A C 1
ATOM 907 O O . SER A 1 116 ? 13.249 3.509 -34.865 1.00 59.34 116 SER A O 1
ATOM 909 N N . PHE A 1 117 ? 14.388 2.677 -33.115 1.00 56.12 117 PHE A N 1
ATOM 910 C CA . PHE A 1 117 ? 15.607 2.322 -33.855 1.00 56.12 117 PHE A CA 1
ATOM 911 C C . PHE A 1 117 ? 15.659 0.849 -34.285 1.00 56.12 117 PHE A C 1
ATOM 913 O O . PHE A 1 117 ? 16.526 0.470 -35.074 1.00 56.12 117 PHE A O 1
ATOM 920 N N . LEU A 1 118 ? 14.745 0.008 -33.794 1.00 55.53 118 LEU A N 1
ATOM 921 C CA . LEU A 1 118 ? 14.634 -1.383 -34.221 1.00 55.53 118 LEU A CA 1
ATOM 922 C C . LEU A 1 118 ? 13.699 -1.472 -35.440 1.00 55.53 118 LEU A C 1
ATOM 924 O O . LEU A 1 118 ? 12.549 -1.043 -35.354 1.00 55.53 118 LEU A O 1
ATOM 928 N N . PRO A 1 119 ? 14.136 -2.047 -36.576 1.00 55.84 119 PRO A N 1
ATOM 929 C CA . PRO A 1 119 ? 13.277 -2.232 -37.741 1.00 55.84 119 PRO A CA 1
ATOM 930 C C . PRO A 1 119 ? 12.217 -3.304 -37.444 1.00 55.84 119 PRO A C 1
ATOM 932 O O . PRO A 1 119 ? 12.421 -4.492 -37.697 1.00 55.84 119 PRO A O 1
ATOM 935 N N . PHE A 1 120 ? 11.077 -2.878 -36.895 1.00 54.66 120 PHE A N 1
ATOM 936 C CA . PHE A 1 120 ? 9.946 -3.739 -36.523 1.00 54.66 120 PHE A CA 1
ATOM 937 C C . PHE A 1 120 ? 9.384 -4.533 -37.722 1.00 54.66 120 PHE A C 1
ATOM 939 O O . PHE A 1 120 ? 8.906 -5.656 -37.565 1.00 54.66 120 PHE A O 1
ATOM 946 N N . GLU A 1 121 ? 9.554 -4.001 -38.937 1.00 56.31 121 GLU A N 1
ATOM 947 C CA . GLU A 1 121 ? 9.248 -4.635 -40.231 1.00 56.31 121 GLU A CA 1
ATOM 948 C C . GLU A 1 121 ? 9.842 -6.051 -40.380 1.00 56.31 121 GLU A C 1
ATOM 950 O O . GLU A 1 121 ? 9.214 -6.939 -40.956 1.00 56.31 121 GLU A O 1
ATOM 955 N N . ARG A 1 122 ? 11.035 -6.312 -39.822 1.00 52.09 122 ARG A N 1
ATOM 956 C CA . ARG A 1 122 ? 11.706 -7.615 -39.983 1.00 52.09 122 ARG A CA 1
ATOM 957 C C . ARG A 1 122 ? 11.096 -8.740 -39.146 1.00 52.09 122 ARG A C 1
ATOM 959 O O . ARG A 1 122 ? 11.210 -9.895 -39.541 1.00 52.09 122 ARG A O 1
ATOM 966 N N . TYR A 1 123 ? 10.430 -8.425 -38.035 1.00 52.50 123 TYR A N 1
ATOM 967 C CA . TYR A 1 123 ? 9.843 -9.439 -37.150 1.00 52.50 123 TYR A CA 1
ATOM 968 C C . TYR A 1 123 ? 8.469 -9.919 -37.645 1.00 52.50 123 TYR A C 1
ATOM 970 O O . TYR A 1 123 ? 8.151 -11.102 -37.543 1.00 52.50 123 TYR A O 1
ATOM 978 N N . ALA A 1 124 ? 7.677 -9.028 -38.253 1.00 52.62 124 ALA A N 1
ATOM 979 C CA . ALA A 1 124 ? 6.377 -9.375 -38.836 1.00 52.62 124 ALA A CA 1
ATOM 980 C C . ALA A 1 124 ? 6.496 -10.247 -40.103 1.00 52.62 124 ALA A C 1
ATOM 982 O O . ALA A 1 124 ? 5.621 -11.065 -40.381 1.00 52.62 124 ALA A O 1
ATOM 983 N N . ALA A 1 125 ? 7.588 -10.107 -40.861 1.00 51.16 125 ALA A N 1
ATOM 984 C CA . ALA A 1 125 ? 7.849 -10.934 -42.039 1.00 51.16 125 ALA A CA 1
ATOM 985 C C . ALA A 1 125 ? 8.227 -12.386 -41.681 1.00 51.16 125 ALA A C 1
ATOM 987 O O . ALA A 1 125 ? 7.910 -13.307 -42.428 1.00 51.16 125 ALA A O 1
ATOM 988 N N . GLN A 1 126 ? 8.871 -12.599 -40.529 1.00 48.50 126 GLN A N 1
ATOM 989 C CA . GLN A 1 126 ? 9.405 -13.903 -40.124 1.00 48.50 126 GLN A CA 1
ATOM 990 C C . GLN A 1 126 ? 8.355 -14.817 -39.466 1.00 48.50 126 GLN A C 1
ATOM 992 O O . GLN A 1 126 ? 8.478 -16.035 -39.537 1.00 48.50 126 GLN A O 1
ATOM 997 N N . SER A 1 127 ? 7.290 -14.260 -38.876 1.00 50.34 127 SER A N 1
ATOM 998 C CA . SER A 1 127 ? 6.162 -15.054 -38.362 1.00 50.34 127 SER A CA 1
ATOM 999 C C . SER A 1 127 ? 5.219 -15.543 -39.465 1.00 50.34 127 SER A C 1
ATOM 1001 O O . SER A 1 127 ? 4.540 -16.547 -39.278 1.00 50.34 127 SER A O 1
ATOM 1003 N N . ARG A 1 128 ? 5.200 -14.877 -40.630 1.00 47.84 128 ARG A N 1
ATOM 1004 C CA . ARG A 1 128 ? 4.418 -15.301 -41.802 1.00 47.84 128 ARG A CA 1
ATOM 1005 C C . ARG A 1 128 ? 5.008 -16.525 -42.505 1.00 47.84 128 ARG A C 1
ATOM 1007 O O . ARG A 1 128 ? 4.245 -17.354 -42.967 1.00 47.84 128 ARG A O 1
ATOM 1014 N N . SER A 1 129 ? 6.333 -16.685 -42.518 1.00 49.34 129 SER A N 1
ATOM 1015 C CA . SER A 1 129 ? 6.999 -17.834 -43.159 1.00 49.34 129 SER A CA 1
ATOM 1016 C C . SER A 1 129 ? 7.055 -19.104 -42.299 1.00 49.34 129 SER A C 1
ATOM 1018 O O . SER A 1 129 ? 7.696 -20.068 -42.695 1.00 49.34 129 SER A O 1
ATOM 1020 N N . LEU A 1 130 ? 6.502 -19.075 -41.083 1.00 51.81 130 LEU A N 1
ATOM 1021 C CA . LEU A 1 130 ? 6.415 -20.235 -40.183 1.00 51.81 130 LEU A CA 1
ATOM 1022 C C . LEU A 1 130 ? 5.001 -20.840 -40.152 1.00 51.81 130 LEU A C 1
ATOM 1024 O O . LEU A 1 130 ? 4.769 -21.812 -39.437 1.00 51.81 130 LEU A O 1
ATOM 1028 N N . VAL A 1 131 ? 4.062 -20.238 -40.889 1.00 53.94 131 VAL A N 1
ATOM 1029 C CA . VAL A 1 131 ? 2.658 -20.668 -41.006 1.00 53.94 131 VAL A CA 1
ATOM 1030 C C . VAL A 1 13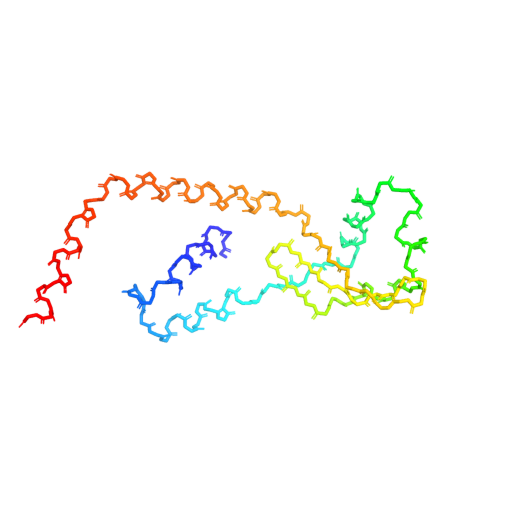1 ? 2.337 -21.156 -42.433 1.00 53.94 131 VAL A C 1
ATOM 1032 O O . VAL A 1 131 ? 1.246 -21.674 -42.659 1.00 53.94 131 VAL A O 1
ATOM 1035 N N . ASP A 1 132 ? 3.305 -21.061 -43.351 1.00 44.97 132 ASP A N 1
ATOM 1036 C CA . ASP A 1 132 ? 3.309 -21.693 -44.680 1.00 44.97 132 ASP A CA 1
ATOM 1037 C C . ASP A 1 132 ? 4.279 -22.888 -44.681 1.00 44.97 132 ASP A C 1
ATOM 1039 O O . ASP A 1 132 ? 3.960 -23.916 -45.322 1.00 44.97 132 ASP A O 1
#

Secondary structure (DSSP, 8-state):
--HHHHHHHHHHHT-TTTS-HHHHHHHHHHHH--PPPPHHHHHHHHHHH-SSSS-GGGT-S-GGGGSS-SEE-SSEEEEEEEETTEEEEEEEEPTTHHHHHHHHHHHHHHHHHHHHHS-THHHHHHHHTT--